Protein AF-A0A562L277-F1 (afdb_monomer)

pLDDT: mean 83.33, std 13.15, range [41.25, 95.5]

Structure (mmCIF, N/CA/C/O backbone):
data_AF-A0A562L277-F1
#
_entry.id   AF-A0A562L277-F1
#
loop_
_atom_site.group_PDB
_atom_site.id
_atom_site.type_symbol
_atom_site.label_atom_id
_atom_site.label_alt_id
_atom_site.label_comp_id
_atom_site.label_asym_id
_atom_site.label_entity_id
_atom_site.label_seq_id
_atom_site.pdbx_PDB_ins_code
_atom_site.Cartn_x
_atom_site.Cartn_y
_atom_site.Cartn_z
_atom_site.occupancy
_atom_site.B_iso_or_equiv
_atom_site.auth_seq_id
_atom_site.auth_comp_id
_atom_site.auth_asym_id
_atom_site.auth_atom_id
_atom_site.pdbx_PDB_model_num
ATOM 1 N N . MET A 1 1 ? 24.132 -12.324 -31.076 1.00 41.25 1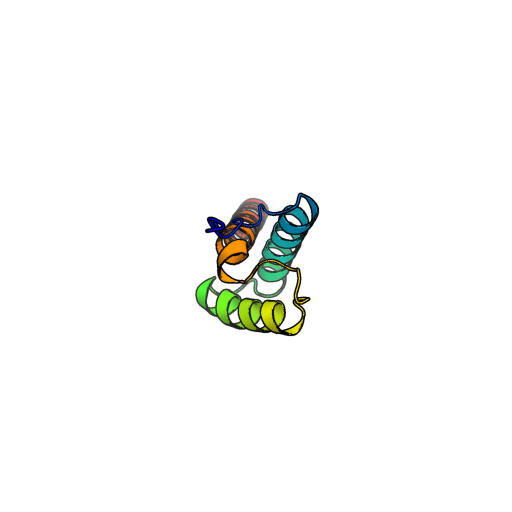 MET A N 1
ATOM 2 C CA . MET A 1 1 ? 22.844 -12.597 -30.408 1.00 41.25 1 MET A CA 1
ATOM 3 C C . MET A 1 1 ? 22.925 -11.920 -29.056 1.00 41.25 1 MET A C 1
ATOM 5 O O . MET A 1 1 ? 23.775 -12.308 -28.272 1.00 41.25 1 MET A O 1
ATOM 9 N N . SER A 1 2 ? 22.187 -10.830 -28.847 1.00 46.41 2 SER A N 1
ATOM 10 C CA . SER A 1 2 ? 22.217 -10.107 -27.573 1.00 46.41 2 SER A CA 1
ATOM 11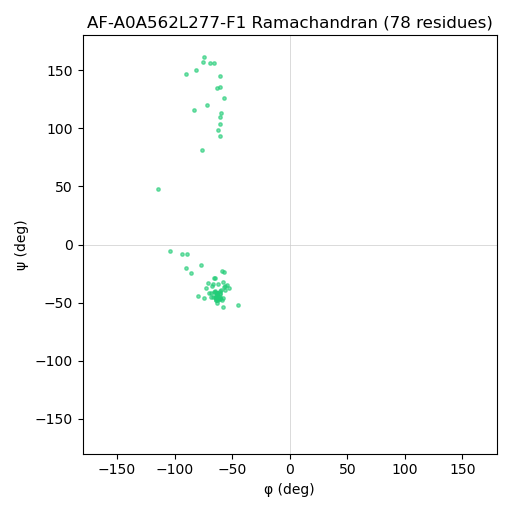 C C . SER A 1 2 ? 21.269 -10.792 -26.596 1.00 46.41 2 SER A C 1
ATOM 13 O O . SER A 1 2 ? 20.065 -10.823 -26.839 1.00 46.41 2 SER A O 1
ATOM 15 N N . ASP A 1 3 ? 21.817 -11.342 -25.514 1.00 50.31 3 ASP A N 1
ATOM 16 C CA . ASP A 1 3 ? 21.072 -11.810 -24.346 1.00 50.31 3 ASP A CA 1
ATOM 17 C C . ASP A 1 3 ? 20.314 -10.637 -23.711 1.00 50.31 3 ASP A C 1
ATOM 19 O O . ASP A 1 3 ? 20.843 -9.887 -22.888 1.00 50.31 3 ASP A O 1
ATOM 23 N N . PHE A 1 4 ? 19.057 -10.456 -24.109 1.00 55.06 4 PHE A N 1
ATOM 24 C CA . PHE A 1 4 ? 18.146 -9.513 -23.473 1.00 55.06 4 PHE A CA 1
ATOM 25 C C . PHE A 1 4 ? 17.668 -10.130 -22.152 1.00 55.06 4 PHE A C 1
ATOM 27 O O . PHE A 1 4 ? 16.605 -10.743 -22.074 1.00 55.06 4 PHE A O 1
ATOM 34 N N . LYS A 1 5 ? 18.478 -10.022 -21.094 1.00 48.44 5 LYS A N 1
ATOM 35 C CA . LYS A 1 5 ? 17.988 -10.271 -19.734 1.00 48.44 5 LYS A CA 1
ATOM 36 C C . LYS A 1 5 ? 17.082 -9.099 -19.358 1.00 48.44 5 LYS A C 1
ATOM 38 O O . LYS A 1 5 ? 17.573 -7.968 -19.367 1.00 48.44 5 LYS A O 1
ATOM 43 N N . PRO A 1 6 ? 15.791 -9.313 -19.040 1.00 50.22 6 PRO A N 1
ATOM 44 C CA . PRO A 1 6 ? 14.966 -8.234 -18.523 1.00 50.22 6 PRO A CA 1
ATOM 45 C C . PRO A 1 6 ? 15.629 -7.748 -17.236 1.00 50.22 6 PRO A C 1
ATOM 47 O O . PRO A 1 6 ? 15.748 -8.502 -16.270 1.00 50.22 6 PRO A O 1
ATOM 50 N N . GLN A 1 7 ? 16.135 -6.513 -17.249 1.00 52.12 7 GLN A N 1
ATOM 51 C CA . GLN A 1 7 ? 16.595 -5.862 -16.033 1.00 52.12 7 GLN A CA 1
ATOM 52 C C . GLN A 1 7 ? 15.380 -5.776 -15.119 1.00 52.12 7 GLN A C 1
ATOM 54 O O . GLN A 1 7 ? 14.465 -4.988 -15.350 1.00 52.12 7 GLN A O 1
ATOM 59 N N . GLN A 1 8 ? 15.344 -6.649 -14.117 1.00 54.38 8 GLN A N 1
ATOM 60 C CA . GLN A 1 8 ? 14.393 -6.562 -13.029 1.00 54.38 8 GLN A CA 1
ATOM 61 C C . GLN A 1 8 ? 14.703 -5.234 -12.340 1.00 54.38 8 GLN A C 1
ATOM 63 O O . GLN A 1 8 ? 15.712 -5.107 -11.648 1.00 54.38 8 GLN A O 1
ATOM 68 N N . LYS A 1 9 ? 13.927 -4.200 -12.678 1.00 62.72 9 LYS A N 1
ATOM 69 C CA . LYS A 1 9 ? 14.182 -2.829 -12.245 1.00 62.72 9 LYS A CA 1
ATOM 70 C C . LYS A 1 9 ? 14.137 -2.823 -10.720 1.00 62.72 9 LYS A C 1
ATOM 72 O O . LYS A 1 9 ? 13.081 -3.055 -10.135 1.00 62.72 9 LYS A O 1
ATOM 77 N N . MET A 1 10 ? 15.297 -2.647 -10.091 1.00 69.75 10 MET A N 1
ATOM 78 C CA . MET A 1 10 ? 15.370 -2.477 -8.645 1.00 69.75 10 MET A CA 1
ATOM 79 C C . MET A 1 10 ? 14.623 -1.194 -8.284 1.00 69.75 10 MET A C 1
ATOM 81 O O . MET A 1 10 ? 14.769 -0.179 -8.966 1.00 69.75 10 MET A O 1
ATOM 85 N N . LEU A 1 11 ? 13.796 -1.271 -7.243 1.00 79.38 11 LEU A N 1
ATOM 86 C CA . LEU A 1 11 ? 13.075 -0.120 -6.712 1.00 79.38 11 LEU A CA 1
ATOM 87 C C . LEU A 1 11 ? 14.072 0.938 -6.249 1.00 79.38 11 LEU A C 1
ATOM 89 O O . LEU A 1 11 ? 15.065 0.613 -5.595 1.00 79.38 11 LEU A O 1
ATOM 93 N N . SER A 1 12 ? 13.804 2.196 -6.583 1.00 86.44 12 SER A N 1
ATOM 94 C CA . SER A 1 12 ? 14.576 3.305 -6.034 1.00 86.44 12 SER A CA 1
ATOM 95 C C . SER A 1 12 ? 14.189 3.563 -4.574 1.00 86.44 12 SER A C 1
ATOM 97 O O . SER A 1 12 ? 13.103 3.188 -4.129 1.00 86.44 12 SER A O 1
ATOM 99 N N . GLU A 1 13 ? 15.046 4.261 -3.824 1.00 86.94 13 GLU A N 1
ATOM 100 C CA . GLU A 1 13 ? 14.709 4.720 -2.466 1.00 86.94 13 GLU A CA 1
ATOM 101 C C . GLU A 1 13 ? 13.439 5.579 -2.453 1.00 86.94 13 GLU A C 1
ATOM 103 O O . GLU A 1 13 ? 12.619 5.478 -1.542 1.00 86.94 13 GLU A O 1
ATOM 108 N N . ARG A 1 14 ? 13.236 6.376 -3.509 1.00 85.69 14 ARG A N 1
ATOM 109 C CA . ARG A 1 14 ? 12.022 7.172 -3.690 1.00 85.69 14 ARG A CA 1
ATOM 110 C C . ARG A 1 14 ? 10.781 6.289 -3.822 1.00 85.69 14 ARG A C 1
ATOM 112 O O . ARG A 1 14 ? 9.762 6.605 -3.218 1.00 85.69 14 ARG A O 1
ATOM 119 N N . ASP A 1 15 ? 10.855 5.196 -4.581 1.00 86.94 15 ASP A N 1
ATOM 120 C CA . ASP A 1 15 ? 9.721 4.275 -4.740 1.00 86.94 15 ASP A CA 1
ATOM 121 C C . ASP A 1 15 ? 9.371 3.596 -3.413 1.00 86.94 15 ASP A C 1
ATOM 123 O O . ASP A 1 15 ? 8.195 3.461 -3.084 1.00 86.9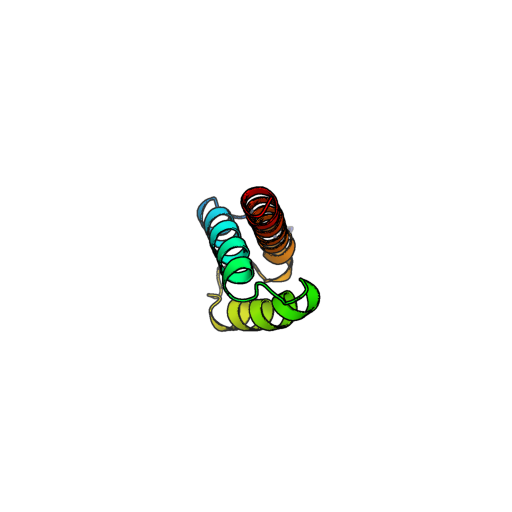4 15 ASP A O 1
ATOM 127 N N . ALA A 1 16 ? 10.381 3.216 -2.623 1.00 87.81 16 ALA A N 1
ATOM 128 C CA . ALA A 1 16 ? 10.172 2.646 -1.295 1.00 87.81 16 ALA A CA 1
ATOM 129 C C . ALA A 1 16 ? 9.475 3.644 -0.353 1.00 87.81 16 ALA A C 1
ATOM 131 O O . ALA A 1 16 ? 8.463 3.304 0.255 1.00 87.81 16 ALA A O 1
ATOM 132 N N . GLN A 1 17 ? 9.943 4.897 -0.307 1.00 89.25 17 GLN A N 1
ATOM 133 C CA . GLN A 1 17 ? 9.303 5.958 0.482 1.00 89.25 17 GLN A CA 1
ATOM 134 C C . GLN A 1 17 ? 7.859 6.221 0.043 1.00 89.25 17 GLN A C 1
ATOM 136 O O . GLN A 1 17 ? 6.981 6.422 0.881 1.00 89.25 17 GLN A O 1
ATOM 141 N N . LEU A 1 18 ? 7.592 6.204 -1.267 1.00 87.31 18 LEU A N 1
ATOM 142 C CA . LEU A 1 18 ? 6.233 6.339 -1.787 1.00 87.31 18 LEU A CA 1
ATOM 143 C C . LEU A 1 18 ? 5.345 5.180 -1.337 1.00 87.31 18 LEU A C 1
ATOM 145 O O . LEU A 1 18 ? 4.208 5.426 -0.947 1.00 87.31 18 LEU A O 1
ATOM 149 N N . CYS A 1 19 ? 5.852 3.944 -1.343 1.00 90.38 19 CYS A N 1
ATOM 150 C CA . CYS A 1 19 ? 5.102 2.791 -0.848 1.00 90.38 19 CYS A CA 1
ATOM 151 C C . CYS A 1 19 ? 4.733 2.945 0.633 1.00 90.38 19 CYS A C 1
ATOM 153 O O . CYS A 1 19 ? 3.589 2.673 1.002 1.00 90.38 19 CYS A O 1
ATOM 155 N N . ASP A 1 20 ? 5.674 3.419 1.453 1.00 92.19 20 ASP A N 1
ATOM 156 C CA . ASP A 1 20 ? 5.457 3.635 2.885 1.00 92.19 20 ASP A CA 1
ATOM 157 C C . ASP A 1 20 ? 4.382 4.695 3.144 1.00 92.19 20 ASP A C 1
ATOM 159 O O . ASP A 1 20 ? 3.424 4.444 3.880 1.00 92.19 20 ASP A O 1
ATOM 163 N N . VAL A 1 21 ? 4.496 5.863 2.500 1.00 90.38 21 VAL A N 1
ATOM 164 C CA . VAL A 1 21 ? 3.491 6.935 2.610 1.00 90.38 21 VAL A CA 1
ATOM 165 C C . VAL A 1 21 ? 2.129 6.426 2.154 1.00 90.38 21 VAL A C 1
ATOM 167 O O . VAL A 1 21 ? 1.137 6.588 2.859 1.00 90.38 21 VAL A O 1
ATOM 170 N N . PHE A 1 22 ? 2.077 5.761 1.001 1.00 88.06 22 PHE A N 1
ATOM 171 C CA . PHE A 1 22 ? 0.821 5.301 0.428 1.00 88.06 22 PHE A CA 1
ATOM 172 C C . PHE A 1 22 ? 0.123 4.264 1.320 1.00 88.06 22 PHE A C 1
ATOM 174 O O . PHE A 1 22 ? -1.089 4.340 1.513 1.00 88.06 22 PHE A O 1
ATOM 181 N N . GLY A 1 23 ? 0.870 3.314 1.892 1.00 92.69 23 GLY A N 1
ATOM 182 C CA . GLY A 1 23 ? 0.318 2.301 2.793 1.00 92.69 23 GLY A CA 1
ATOM 183 C C . GLY A 1 23 ? -0.230 2.897 4.089 1.00 92.69 23 GLY A C 1
ATOM 184 O O . GLY A 1 23 ? -1.354 2.578 4.483 1.00 92.69 23 GLY A O 1
ATOM 185 N N . ARG A 1 24 ? 0.522 3.813 4.714 1.00 93.50 24 ARG A N 1
ATOM 186 C CA . ARG A 1 24 ? 0.106 4.493 5.951 1.00 93.50 24 ARG A CA 1
ATOM 187 C C . ARG A 1 24 ? -1.134 5.360 5.736 1.00 93.50 24 ARG A C 1
ATOM 189 O O . ARG A 1 24 ? -2.101 5.236 6.483 1.00 93.50 24 ARG A O 1
ATOM 196 N N . GLU A 1 25 ? -1.147 6.175 4.683 1.00 92.38 25 GLU A N 1
ATOM 197 C CA . GLU A 1 25 ? -2.306 7.007 4.342 1.00 92.38 25 GLU A CA 1
ATOM 198 C C . GLU A 1 25 ? -3.525 6.142 4.009 1.00 92.38 25 GLU A C 1
ATOM 200 O O . GLU A 1 25 ? -4.610 6.373 4.538 1.00 92.38 25 GLU A O 1
ATOM 205 N N . ALA A 1 26 ? -3.360 5.082 3.209 1.00 91.56 26 ALA A N 1
ATOM 206 C CA . ALA A 1 26 ? -4.452 4.158 2.915 1.00 91.56 26 ALA A CA 1
ATOM 207 C C . ALA A 1 26 ? -5.050 3.551 4.194 1.00 91.56 26 ALA A C 1
ATOM 209 O O . ALA A 1 26 ? -6.267 3.381 4.277 1.00 91.56 26 ALA A O 1
ATOM 210 N N . ARG A 1 27 ? -4.227 3.268 5.211 1.00 93.06 27 ARG A N 1
ATOM 211 C CA . ARG A 1 27 ? -4.721 2.781 6.499 1.00 93.06 27 ARG A CA 1
ATOM 212 C C . ARG A 1 27 ? -5.536 3.829 7.250 1.00 93.06 27 ARG A C 1
ATOM 214 O O . ARG A 1 27 ? -6.613 3.501 7.741 1.00 93.06 27 ARG A O 1
ATOM 221 N N . LEU A 1 28 ? -5.057 5.070 7.307 1.00 89.06 28 LEU A N 1
ATOM 222 C CA . LEU A 1 28 ? -5.758 6.177 7.967 1.00 89.06 28 LEU A CA 1
ATOM 223 C C . LEU A 1 28 ? -7.095 6.497 7.282 1.00 89.06 28 LEU A C 1
ATOM 225 O O . LEU A 1 28 ? -8.120 6.627 7.949 1.00 89.06 28 LEU A O 1
ATOM 229 N N . TYR A 1 29 ? -7.102 6.572 5.950 1.00 89.81 29 TYR A N 1
ATOM 230 C CA . TYR A 1 29 ? -8.296 6.886 5.162 1.00 89.81 29 TYR A CA 1
ATOM 231 C C . TYR A 1 29 ? -9.326 5.751 5.143 1.00 89.81 29 TYR A C 1
ATOM 233 O O . TYR A 1 29 ? -10.527 6.014 5.088 1.00 89.81 29 TYR A O 1
ATOM 241 N N . PHE A 1 30 ? -8.880 4.493 5.190 1.00 87.62 30 PHE A N 1
ATOM 242 C CA . PHE A 1 30 ? -9.746 3.312 5.170 1.00 87.62 30 PHE A CA 1
ATOM 243 C C . PHE A 1 30 ? -9.672 2.527 6.485 1.00 87.62 30 PHE A C 1
ATOM 245 O O . PHE A 1 30 ? -9.538 1.303 6.480 1.00 87.62 30 PHE A O 1
ATOM 252 N N . ASN A 1 31 ? -9.782 3.229 7.616 1.00 82.31 31 ASN A N 1
ATOM 253 C CA . ASN A 1 31 ? -9.589 2.659 8.954 1.00 82.31 31 ASN A CA 1
ATOM 254 C C . ASN A 1 31 ? -10.508 1.460 9.278 1.00 82.31 31 ASN A C 1
ATOM 256 O O . ASN A 1 31 ? -10.167 0.611 10.087 1.00 82.31 31 ASN A O 1
ATOM 260 N N . GLU A 1 32 ? -11.657 1.306 8.636 1.00 86.75 32 GLU A N 1
ATOM 261 C CA . GLU A 1 32 ? -12.559 0.174 8.922 1.00 86.75 32 GLU A CA 1
ATOM 262 C C . GLU A 1 32 ? -12.519 -0.920 7.850 1.00 86.75 32 GLU A C 1
ATOM 264 O O . GLU A 1 32 ? -13.132 -1.971 8.013 1.00 86.75 32 GLU A O 1
ATOM 269 N N . ALA A 1 33 ? -11.789 -0.693 6.755 1.00 87.88 33 ALA A N 1
ATOM 270 C CA . ALA A 1 33 ? -11.744 -1.621 5.637 1.00 87.88 33 ALA A CA 1
ATOM 271 C C . ALA A 1 33 ? -10.621 -2.649 5.797 1.00 87.88 33 ALA A C 1
ATOM 273 O O . ALA A 1 33 ? -9.525 -2.350 6.282 1.00 87.88 33 ALA A O 1
ATOM 274 N N . SER A 1 34 ? -10.880 -3.857 5.305 1.00 90.06 34 SER A N 1
ATOM 275 C CA . SER A 1 34 ? -9.869 -4.901 5.169 1.00 90.06 34 SER A CA 1
ATOM 276 C C . SER A 1 34 ? -8.842 -4.545 4.089 1.00 90.06 34 SER A C 1
ATOM 278 O O . SER A 1 34 ? -9.146 -3.842 3.120 1.00 90.06 34 SER A O 1
ATOM 280 N N . TRP A 1 35 ? -7.633 -5.111 4.179 1.00 91.75 35 TRP A N 1
ATOM 281 C CA . TRP A 1 35 ? -6.621 -4.940 3.130 1.00 91.75 35 TRP A CA 1
ATOM 282 C C . TRP A 1 35 ? -7.134 -5.331 1.736 1.00 91.75 35 TRP A C 1
ATOM 284 O O . TRP A 1 35 ? -6.789 -4.679 0.757 1.00 91.75 35 TRP A O 1
ATOM 294 N N . ASN A 1 36 ? -7.991 -6.350 1.612 1.00 92.06 36 ASN A N 1
ATOM 295 C CA . ASN A 1 36 ? -8.538 -6.746 0.311 1.00 92.06 36 ASN A CA 1
ATOM 296 C C . ASN A 1 36 ? -9.390 -5.640 -0.332 1.00 92.06 36 ASN A C 1
ATOM 298 O O . ASN A 1 36 ? -9.259 -5.389 -1.531 1.00 92.06 36 ASN A O 1
ATOM 302 N N . GLU A 1 37 ? -10.226 -4.958 0.450 1.00 91.19 37 GLU A N 1
ATOM 303 C CA . GLU A 1 37 ? -11.048 -3.838 -0.028 1.00 91.19 37 GLU A CA 1
ATOM 304 C C . GLU A 1 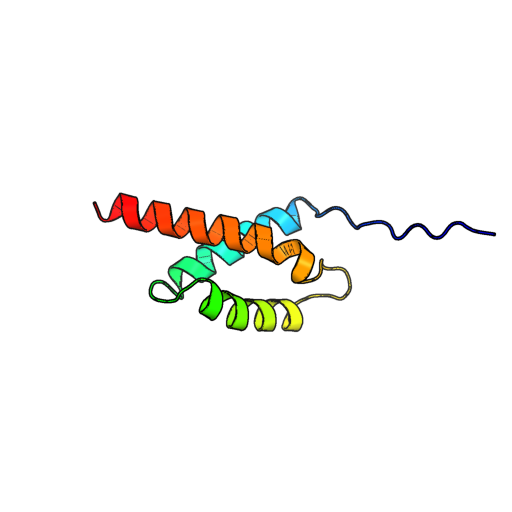37 ? -10.185 -2.625 -0.384 1.00 91.19 37 GLU A C 1
ATOM 306 O O . GLU A 1 37 ? -10.386 -1.985 -1.421 1.00 91.19 37 GLU A O 1
ATOM 311 N N . VAL A 1 38 ? -9.180 -2.341 0.445 1.00 91.56 38 VAL A N 1
ATOM 312 C CA . VAL A 1 38 ? -8.218 -1.260 0.211 1.00 91.56 38 VAL A CA 1
ATOM 313 C C . VAL A 1 38 ? -7.392 -1.537 -1.043 1.00 91.56 38 VAL A C 1
ATOM 315 O O . VAL A 1 38 ? -7.312 -0.683 -1.921 1.00 91.56 38 VAL A O 1
ATOM 318 N N . CYS A 1 39 ? -6.852 -2.745 -1.197 1.00 91.69 39 CYS A N 1
ATOM 319 C CA . CYS A 1 39 ? -6.013 -3.153 -2.322 1.00 91.69 39 CYS A CA 1
ATOM 320 C C . CYS A 1 39 ? -6.713 -2.942 -3.670 1.00 91.69 39 CYS A C 1
ATOM 322 O O . CYS A 1 39 ? -6.079 -2.494 -4.624 1.00 91.69 39 CYS A O 1
ATOM 324 N N . GLN A 1 40 ? -8.017 -3.218 -3.770 1.00 88.31 40 GLN A N 1
ATOM 325 C CA . GLN A 1 40 ? -8.773 -2.955 -4.999 1.00 88.31 40 GLN A CA 1
ATOM 326 C C . GLN A 1 40 ? -8.794 -1.460 -5.344 1.00 88.31 40 GLN A C 1
ATOM 328 O O . GLN A 1 40 ? -8.507 -1.083 -6.478 1.00 88.31 40 GLN A O 1
ATOM 333 N N . ARG A 1 41 ? -9.064 -0.592 -4.364 1.00 85.94 41 ARG A N 1
ATOM 334 C CA . ARG A 1 41 ? -9.139 0.867 -4.568 1.00 85.94 41 ARG A CA 1
ATOM 335 C C . ARG A 1 41 ? -7.771 1.485 -4.847 1.00 85.94 41 ARG A C 1
ATOM 337 O O . ARG A 1 41 ? -7.634 2.334 -5.728 1.00 85.94 41 ARG A O 1
ATOM 344 N N . VAL A 1 42 ? -6.768 1.025 -4.110 1.00 87.00 42 VAL A N 1
ATOM 345 C CA . VAL A 1 42 ? -5.383 1.479 -4.202 1.00 87.00 42 VAL A CA 1
ATOM 346 C C . VAL A 1 42 ? -4.743 1.054 -5.520 1.00 87.00 42 VAL A C 1
ATOM 348 O O . VAL A 1 42 ? -4.127 1.884 -6.179 1.00 87.00 42 VAL A O 1
ATOM 351 N N . SER A 1 43 ? -4.922 -0.201 -5.940 1.00 88.31 43 SER A N 1
ATOM 352 C CA . SER A 1 43 ? -4.343 -0.698 -7.196 1.00 88.31 43 SER A CA 1
ATOM 353 C C . SER A 1 43 ? -4.828 0.087 -8.416 1.00 88.31 43 SER A C 1
ATOM 355 O O . SER A 1 43 ? -4.029 0.418 -9.287 1.00 88.31 43 SER A O 1
ATOM 357 N N . LEU A 1 44 ? -6.113 0.462 -8.442 1.00 84.75 44 LEU A N 1
ATOM 358 C CA . LEU A 1 44 ? -6.675 1.320 -9.484 1.00 84.75 44 LEU A CA 1
ATOM 359 C C . LEU A 1 44 ? -6.044 2.717 -9.468 1.00 84.75 44 LEU A C 1
ATOM 361 O O . LEU A 1 44 ? -5.664 3.225 -10.519 1.00 84.75 44 LEU A O 1
ATOM 365 N N . HIS A 1 45 ? -5.903 3.333 -8.291 1.00 82.00 45 HIS A N 1
ATOM 366 C CA . HIS A 1 45 ? -5.265 4.649 -8.170 1.00 82.00 45 HIS A CA 1
ATOM 367 C C . HIS A 1 45 ? -3.797 4.627 -8.587 1.00 82.00 45 HIS A C 1
ATOM 369 O O . HIS A 1 45 ? -3.362 5.519 -9.313 1.00 82.00 45 HIS A O 1
ATOM 375 N N . TRP A 1 46 ? -3.054 3.601 -8.169 1.00 83.94 46 TRP A N 1
ATOM 376 C CA . TRP A 1 46 ? -1.660 3.422 -8.553 1.00 83.94 46 TRP A CA 1
ATOM 377 C C . TRP A 1 46 ? -1.525 3.337 -10.070 1.00 83.94 46 TRP A C 1
ATOM 379 O O . TRP A 1 46 ? -0.805 4.130 -10.659 1.00 83.94 46 TRP A O 1
ATOM 389 N N . GLU A 1 47 ? -2.266 2.442 -10.727 1.00 82.06 47 GLU A N 1
ATOM 390 C CA . GLU A 1 47 ? -2.165 2.269 -12.182 1.00 82.06 47 GLU A CA 1
ATOM 391 C C . GLU A 1 47 ? -2.637 3.499 -12.978 1.00 82.06 47 GLU A C 1
ATOM 393 O O . GLU A 1 47 ? -2.114 3.745 -14.061 1.00 82.06 47 GLU A O 1
ATOM 398 N N . MET A 1 48 ? -3.578 4.298 -12.457 1.00 81.50 48 MET A N 1
ATOM 399 C CA . MET A 1 48 ? -4.009 5.546 -13.109 1.00 81.50 48 MET A CA 1
ATOM 400 C C . MET A 1 48 ? -2.976 6.674 -13.010 1.00 81.50 48 MET A C 1
ATOM 402 O O . MET A 1 48 ? -2.853 7.473 -13.936 1.00 81.50 48 MET A O 1
ATOM 406 N N . LEU A 1 49 ? -2.279 6.780 -11.877 1.00 75.44 49 LEU A N 1
ATOM 407 C CA . LEU A 1 49 ? -1.315 7.856 -11.620 1.00 75.44 49 LEU A CA 1
ATOM 408 C C . LEU A 1 49 ? 0.102 7.500 -12.079 1.00 75.44 49 LEU A C 1
ATOM 410 O O . LEU A 1 49 ? 0.918 8.398 -12.301 1.00 75.44 49 LEU A O 1
ATOM 414 N N . ARG A 1 50 ? 0.372 6.200 -12.232 1.00 75.31 50 ARG A N 1
ATOM 415 C CA . ARG A 1 50 ? 1.671 5.639 -12.577 1.00 75.31 50 ARG A CA 1
ATOM 416 C C . ARG A 1 50 ? 2.208 6.201 -13.888 1.00 75.31 50 ARG A C 1
ATOM 418 O O . ARG A 1 50 ? 1.583 6.084 -14.945 1.00 75.31 50 ARG A O 1
ATOM 425 N N . ARG A 1 51 ? 3.429 6.730 -13.850 1.00 75.69 51 ARG A N 1
ATOM 426 C CA . ARG A 1 51 ? 4.187 7.057 -15.069 1.00 75.69 51 ARG A CA 1
ATOM 427 C C . ARG A 1 51 ? 4.746 5.788 -15.712 1.00 75.69 51 ARG A C 1
ATOM 429 O O . ARG A 1 51 ? 4.933 4.766 -15.060 1.00 75.69 51 ARG A O 1
ATOM 436 N N . SER A 1 52 ? 5.039 5.836 -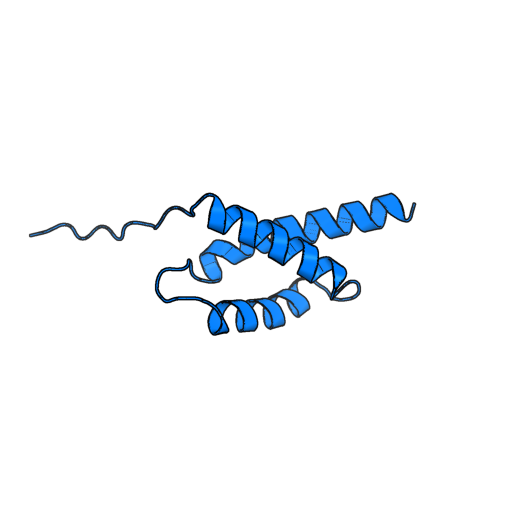17.013 1.00 73.94 52 SER A N 1
ATOM 437 C CA . SER A 1 52 ? 5.520 4.659 -17.762 1.00 73.94 52 SER A CA 1
ATOM 438 C C . SER A 1 52 ? 6.817 4.050 -17.209 1.00 73.94 52 SER A C 1
ATOM 440 O O . SER A 1 52 ? 7.092 2.877 -17.449 1.00 73.94 52 SER A O 1
ATOM 442 N N . ASP A 1 53 ? 7.609 4.829 -16.475 1.00 73.81 53 ASP A N 1
ATOM 443 C CA . ASP A 1 53 ? 8.862 4.430 -15.843 1.00 73.81 53 ASP A CA 1
ATOM 444 C C . ASP A 1 53 ? 8.716 3.972 -14.382 1.00 73.81 53 ASP A C 1
ATOM 446 O O . ASP A 1 53 ? 9.672 3.432 -13.826 1.00 73.81 53 ASP A O 1
ATOM 450 N N . GLU A 1 54 ? 7.554 4.123 -13.758 1.00 80.88 54 GLU A N 1
ATOM 451 C CA . GLU A 1 54 ? 7.323 3.699 -12.377 1.00 80.88 54 GLU A CA 1
ATOM 452 C C . GLU A 1 54 ? 7.024 2.186 -12.279 1.00 80.88 54 GLU A C 1
ATOM 454 O O . GLU A 1 54 ? 6.483 1.575 -13.216 1.00 80.88 54 GLU A O 1
ATOM 45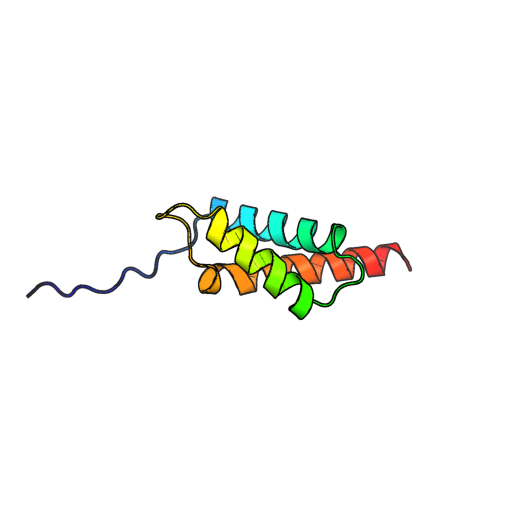9 N N . PRO A 1 55 ? 7.394 1.546 -11.152 1.00 85.12 55 PRO A N 1
ATOM 460 C CA . PRO A 1 55 ? 7.194 0.115 -10.940 1.00 85.12 55 PRO A CA 1
ATOM 461 C C . PRO A 1 55 ? 5.705 -0.265 -10.999 1.00 85.12 55 PRO A C 1
ATOM 463 O O . PRO A 1 55 ? 4.819 0.481 -10.576 1.00 85.12 55 PRO A O 1
ATOM 466 N N . SER A 1 56 ? 5.418 -1.453 -11.534 1.00 88.06 56 SER A N 1
ATOM 467 C CA . SER A 1 56 ? 4.045 -1.959 -11.621 1.00 88.06 56 SER A CA 1
ATOM 468 C C . SER A 1 56 ? 3.454 -2.222 -10.237 1.00 88.06 56 SER A C 1
ATOM 470 O O . SER A 1 56 ? 4.190 -2.512 -9.287 1.00 88.06 56 SER A O 1
ATOM 472 N N . TRP A 1 57 ? 2.120 -2.211 -10.132 1.00 89.75 57 TRP A N 1
ATOM 473 C CA . TRP A 1 57 ? 1.440 -2.510 -8.869 1.00 89.75 57 TRP A CA 1
ATOM 474 C C . TRP A 1 57 ? 1.886 -3.845 -8.257 1.00 89.75 57 TRP A C 1
ATOM 476 O O . TRP A 1 57 ? 2.075 -3.946 -7.050 1.00 89.75 57 TRP A O 1
ATOM 486 N N . ALA A 1 58 ? 2.134 -4.867 -9.082 1.00 89.38 58 ALA A N 1
ATOM 487 C CA . ALA A 1 58 ? 2.598 -6.174 -8.617 1.00 89.38 58 ALA A CA 1
ATOM 488 C C . ALA A 1 58 ? 3.919 -6.113 -7.824 1.00 89.38 58 ALA A C 1
ATOM 490 O O . ALA A 1 58 ? 4.114 -6.918 -6.916 1.00 89.38 58 ALA A O 1
ATOM 491 N N . ILE A 1 59 ? 4.805 -5.166 -8.154 1.00 89.50 59 ILE A N 1
ATOM 492 C CA . ILE A 1 59 ? 6.088 -4.968 -7.470 1.00 89.50 59 ILE A CA 1
ATOM 493 C C . ILE A 1 59 ? 5.888 -4.203 -6.158 1.00 89.50 59 ILE A C 1
ATOM 495 O O . ILE A 1 59 ? 6.464 -4.578 -5.140 1.00 89.50 59 ILE A O 1
ATOM 499 N N . VAL A 1 60 ? 5.074 -3.144 -6.167 1.00 90.44 60 VAL A N 1
ATOM 500 C CA . VAL A 1 60 ? 4.924 -2.249 -5.005 1.00 90.44 60 VAL A CA 1
ATOM 501 C C . VAL A 1 60 ? 3.888 -2.717 -3.985 1.00 90.44 60 VAL A C 1
ATOM 503 O O . VAL A 1 60 ? 4.011 -2.402 -2.804 1.00 90.44 60 VAL A O 1
ATOM 506 N N . ARG A 1 61 ? 2.900 -3.521 -4.399 1.00 93.00 61 ARG A N 1
ATOM 507 C CA . ARG A 1 61 ? 1.831 -4.056 -3.543 1.00 93.00 61 ARG A CA 1
ATOM 508 C C . ARG A 1 61 ? 2.328 -4.598 -2.196 1.00 93.00 61 ARG A C 1
ATOM 510 O O . ARG A 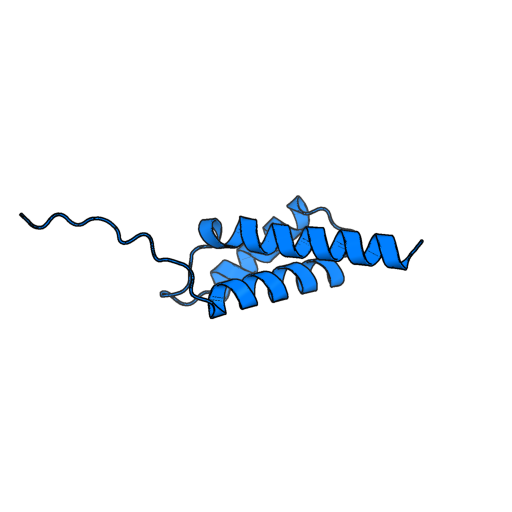1 61 ? 1.760 -4.187 -1.188 1.00 93.00 61 ARG A O 1
ATOM 517 N N . PRO A 1 62 ? 3.329 -5.501 -2.126 1.00 93.38 62 PRO A N 1
ATOM 518 C CA . PRO A 1 62 ? 3.778 -6.039 -0.841 1.00 93.38 62 PRO A CA 1
ATOM 519 C C . PRO A 1 62 ? 4.398 -4.977 0.079 1.00 93.38 62 PRO A C 1
ATOM 521 O O . PRO A 1 62 ? 4.303 -5.102 1.296 1.00 93.38 62 PRO A O 1
ATOM 524 N N . LEU A 1 63 ? 5.002 -3.922 -0.476 1.00 93.31 63 LEU A N 1
ATOM 525 C CA . LEU A 1 63 ? 5.584 -2.830 0.310 1.00 93.31 63 LEU A CA 1
ATOM 526 C C . LEU A 1 63 ? 4.496 -1.923 0.882 1.00 93.31 63 LEU A C 1
ATOM 528 O O . LEU A 1 63 ? 4.493 -1.639 2.076 1.00 93.31 63 LEU A O 1
ATOM 532 N N . VAL A 1 64 ? 3.522 -1.555 0.047 1.00 93.75 64 VAL A N 1
ATOM 533 C CA . VAL A 1 64 ? 2.346 -0.786 0.475 1.00 93.75 64 VAL A CA 1
ATOM 534 C C . VAL A 1 64 ? 1.555 -1.553 1.537 1.00 93.75 64 VAL A C 1
ATOM 536 O O . VAL A 1 64 ? 1.143 -0.967 2.535 1.00 93.75 64 VAL A O 1
ATOM 539 N N . GLN A 1 65 ? 1.380 -2.867 1.361 1.00 95.50 65 GLN A N 1
ATOM 540 C CA . GLN A 1 65 ? 0.703 -3.721 2.339 1.00 95.50 65 GLN A CA 1
ATOM 541 C C . GLN A 1 65 ? 1.422 -3.715 3.691 1.00 95.50 65 GLN A C 1
ATOM 543 O O . GLN A 1 65 ? 0.781 -3.534 4.721 1.00 95.50 65 GLN A O 1
ATOM 548 N N . ARG A 1 66 ? 2.750 -3.869 3.696 1.00 95.44 66 ARG A N 1
ATOM 549 C CA . ARG A 1 66 ? 3.534 -3.849 4.935 1.00 95.44 66 ARG A CA 1
ATOM 550 C C . ARG A 1 66 ? 3.343 -2.537 5.698 1.00 95.44 66 ARG A C 1
ATOM 552 O O . ARG A 1 66 ? 3.128 -2.561 6.906 1.00 95.44 66 ARG A O 1
ATOM 559 N N . ALA A 1 67 ? 3.412 -1.403 5.006 1.00 95.00 67 ALA A N 1
ATOM 560 C CA . ALA A 1 67 ? 3.221 -0.095 5.626 1.00 95.00 67 ALA A CA 1
ATOM 561 C C . ALA A 1 67 ? 1.780 0.116 6.131 1.00 95.00 67 ALA A C 1
ATOM 563 O O . ALA A 1 67 ? 1.575 0.734 7.175 1.00 95.00 67 ALA A O 1
ATOM 564 N N . PHE A 1 68 ? 0.786 -0.440 5.430 1.00 94.88 68 PHE A N 1
ATOM 565 C CA . PHE A 1 68 ? -0.610 -0.455 5.873 1.00 94.88 68 PHE A CA 1
ATOM 566 C C . PHE A 1 68 ? -0.791 -1.241 7.180 1.00 94.88 68 PHE A C 1
ATOM 568 O O . PHE A 1 68 ? -1.416 -0.747 8.116 1.00 94.88 68 PHE A O 1
ATOM 575 N N . GLU A 1 69 ? -0.224 -2.447 7.256 1.00 94.56 69 GLU A N 1
ATOM 576 C CA . GLU A 1 69 ? -0.298 -3.319 8.436 1.00 94.56 69 GLU A CA 1
ATOM 577 C C . GLU A 1 69 ? 0.423 -2.699 9.644 1.00 94.56 69 GLU A C 1
ATOM 579 O O . GLU A 1 69 ? -0.106 -2.716 10.754 1.00 94.56 69 GLU A O 1
ATOM 584 N N . GLN A 1 70 ? 1.585 -2.072 9.430 1.00 94.94 70 GLN A N 1
ATOM 585 C CA . GLN A 1 70 ? 2.301 -1.342 10.484 1.00 94.94 70 GLN A CA 1
ATOM 586 C C . GLN A 1 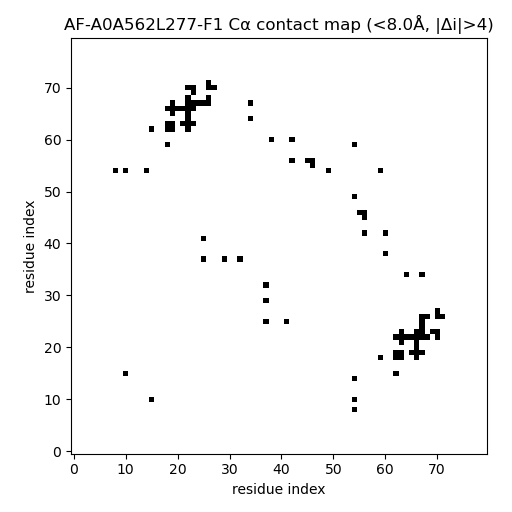70 ? 1.471 -0.185 11.049 1.00 94.94 70 GLN A C 1
ATOM 588 O O . GLN A 1 70 ? 1.359 -0.038 12.264 1.00 94.94 70 GLN A O 1
ATOM 593 N N . ALA A 1 71 ? 0.838 0.609 10.183 1.00 92.44 71 ALA A N 1
ATOM 594 C CA . ALA A 1 71 ? -0.049 1.677 10.630 1.00 92.44 71 ALA A CA 1
ATOM 595 C C . ALA A 1 71 ? -1.264 1.139 11.408 1.00 92.44 71 ALA A C 1
ATOM 597 O O . ALA A 1 71 ? -1.725 1.784 12.347 1.00 92.44 71 ALA A O 1
ATOM 598 N N . GLU A 1 72 ? -1.787 -0.041 11.058 1.00 91.69 72 GLU A N 1
ATOM 599 C CA . GLU A 1 72 ? -2.866 -0.675 11.821 1.00 91.69 72 GLU A CA 1
ATOM 600 C C . GLU A 1 72 ? -2.420 -1.038 13.243 1.00 91.69 72 GLU A C 1
ATOM 602 O O . GLU A 1 72 ? -3.141 -0.771 14.208 1.00 91.69 72 GLU A O 1
ATOM 607 N N . GLU A 1 73 ? -1.229 -1.620 13.377 1.00 92.88 73 GLU A N 1
ATOM 608 C CA . GLU A 1 73 ? -0.644 -1.982 14.668 1.00 92.88 73 GLU A CA 1
ATOM 609 C C . GLU A 1 73 ? -0.389 -0.751 15.553 1.00 92.88 73 GLU A C 1
ATOM 611 O O . GLU A 1 73 ? -0.722 -0.765 16.742 1.00 92.88 73 GLU A O 1
ATOM 616 N N . GLU A 1 74 ? 0.120 0.339 14.971 1.00 91.62 74 GLU A N 1
ATOM 617 C CA . GLU A 1 74 ? 0.304 1.623 15.658 1.00 91.62 74 GLU A CA 1
ATOM 618 C C . GLU A 1 74 ? -1.032 2.191 16.170 1.00 91.62 74 GLU A C 1
ATOM 620 O O . GLU A 1 74 ? -1.136 2.595 17.331 1.00 91.62 74 GLU A O 1
ATOM 625 N N . LEU A 1 75 ? -2.080 2.180 15.339 1.00 88.06 75 LEU A N 1
ATOM 626 C CA . LEU A 1 75 ? -3.412 2.660 15.725 1.00 88.06 75 LEU A CA 1
ATOM 627 C C . LEU A 1 75 ? -4.024 1.824 16.854 1.00 88.06 75 LEU A C 1
ATOM 629 O O . LEU A 1 75 ? -4.608 2.381 17.783 1.00 88.06 75 LEU A O 1
ATOM 633 N N . ARG A 1 76 ? -3.873 0.496 16.799 1.00 88.00 76 ARG A N 1
ATOM 634 C CA . ARG A 1 76 ? -4.363 -0.415 17.844 1.00 88.00 76 ARG A CA 1
ATOM 635 C C . ARG A 1 76 ? -3.618 -0.211 19.165 1.00 88.00 76 ARG A C 1
ATOM 637 O O . ARG A 1 76 ? -4.245 -0.213 20.222 1.00 88.00 76 ARG A O 1
ATOM 644 N N . SER A 1 77 ? -2.303 -0.008 19.095 1.00 89.19 77 SER A N 1
ATOM 645 C CA . SER A 1 77 ? -1.454 0.205 20.273 1.00 89.19 77 SER A CA 1
ATOM 646 C C . SER A 1 77 ? -1.748 1.534 20.969 1.00 89.19 77 SER A C 1
ATOM 648 O O . SER A 1 77 ? -1.728 1.591 22.190 1.00 89.19 77 SER A O 1
ATOM 650 N N . ASN A 1 78 ? -2.074 2.584 20.210 1.00 84.06 78 ASN A N 1
ATOM 651 C CA . ASN A 1 78 ? -2.437 3.897 20.758 1.00 84.06 78 ASN A CA 1
ATOM 652 C C . ASN A 1 78 ? -3.865 3.960 21.327 1.00 84.06 78 ASN A C 1
ATOM 654 O O . ASN A 1 78 ? -4.195 4.901 22.046 1.00 84.06 78 ASN A O 1
ATOM 658 N N . ALA A 1 79 ? -4.726 3.006 20.966 1.00 75.50 79 ALA A N 1
ATOM 659 C CA . ALA A 1 79 ? -6.097 2.910 21.465 1.00 75.50 79 ALA A CA 1
ATOM 660 C C . ALA A 1 79 ? -6.226 2.071 22.753 1.00 75.50 79 ALA A C 1
ATOM 662 O O . ALA A 1 79 ? -7.318 2.015 23.322 1.00 75.50 79 ALA A O 1
ATOM 663 N N . SER A 1 80 ? -5.144 1.400 23.172 1.00 61.78 80 SER A N 1
ATOM 664 C CA . SER A 1 80 ? -5.064 0.561 24.381 1.00 61.78 80 SER A CA 1
ATOM 665 C C . SER A 1 80 ? -4.495 1.341 25.563 1.00 61.78 80 SER A C 1
ATOM 667 O O . SER A 1 80 ? -4.929 1.058 26.702 1.00 61.78 80 SER A O 1
#

Foldseek 3Di:
DDPPDPPPDDDDPVLLVVLLVLLLVLCVVPVPDDPVVSLVVSLVVCVVVDDPPHDHCVVSVVSSPVSNVVNNVVVVVVVD

Sequence (80 aa):
MSDFKPQQKMLSERDAQLCDVFGREARLYFNEASWNEVCQRVSLHWEMLRRSDEPSWAIVRPLVQRAFEQAEEELRSNAS

Solvent-accessible surface area (backbone atoms only — not comparable to full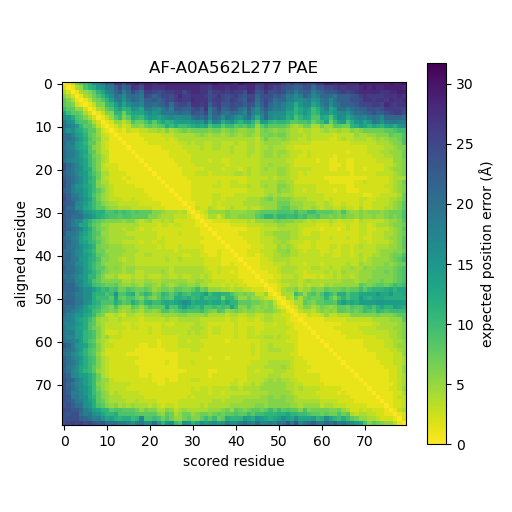-atom values): 4791 Å² total; per-residue (Å²): 135,82,84,82,71,81,76,77,77,74,79,49,74,67,55,53,52,49,25,38,54,52,11,33,51,51,33,68,78,39,70,89,58,53,70,72,64,47,48,58,60,47,48,53,52,48,67,73,69,52,54,96,87,52,83,54,61,84,71,46,47,66,49,20,48,50,28,21,54,52,42,49,52,52,55,56,60,74,74,108

Secondary structure (DSSP, 8-state):
---------PPPHHHHHHHHHHHHHHHHHTTTS-HHHHHHHHHHHHHHH--TTSPPHHHHHHHHHHHHHHHHHHHHHHT-

Mean predicted aligned error: 6.91 Å

Radius of gyration: 15.09 Å; Cα contacts (8 Å, |Δi|>4): 51; chains: 1; bounding box: 35×20×55 Å

Organism: NCBI:txid985012